Protein AF-A0ABD5SWX0-F1 (afdb_monomer)

Mean predicted aligned error: 13.92 Å

Organism: NCBI:txid1930624

Sequence (114 aa):
ERDGGRQESDDGGIASDSGVPRARPGHVTDDGIALPAFETVRDLAESAINRGLESPAVAGYLERMGFTVSDYHPISTQIDGRQYVTKADARELRLEYASRLEEDVEELVAAVGS

Secondary structure (DSSP, 8-state):
--------------------------EEETTEEEPPPHHHHHHHHHHHHHHGGGSHHHHHHHHHTT--GGG---HHHHTTT-S---HHHHHHHHHHHHHHHHHHHHHHHHHHT-

pLDDT: mean 77.93, std 18.45, range [36.12, 96.38]

Radius of gyration: 25.92 Å; Cα contacts (8 Å, |Δi|>4): 58; chains: 1; bounding box: 65×51×68 Å

Foldseek 3Di:
DDDDDDDDPDDPPPPPCPVVQDFALKAADPVGTDDTDPVLVVVLVVCCVVPNCVDPSVVVSCVRHVDPPVPDDDCVVVVPPPPDDDPVRVVVVVVVVVVVVVVVVVVVVVVVVD

Solvent-accessible surface area (backbone atoms only — not comparable to full-atom values): 7194 Å² total; per-residue (Å²): 134,83,90,83,79,84,84,74,82,76,74,85,74,77,76,71,81,73,70,71,77,66,82,34,81,46,38,63,52,98,92,48,73,47,76,40,32,69,69,45,51,52,55,40,50,57,41,34,74,77,45,35,71,79,28,66,72,38,41,55,44,41,45,52,61,73,43,66,66,89,76,62,74,63,66,73,68,73,62,63,80,54,93,69,74,52,76,65,58,52,47,51,52,52,53,56,52,47,53,52,50,53,52,53,49,52,53,52,54,53,63,76,72,107

Nearest PDB structures (foldseek):
  9cpc-assembly1_5Y  TM=2.049E-01  e=8.275E+00  Sus scrofa

Structure (mmCIF, N/CA/C/O backbone):
data_AF-A0ABD5SWX0-F1
#
_entry.id   AF-A0ABD5SWX0-F1
#
loop_
_atom_site.group_PDB
_atom_site.id
_atom_site.type_symbol
_atom_site.label_atom_id
_atom_site.label_alt_id
_atom_site.label_comp_id
_atom_site.label_asym_id
_atom_site.label_entity_id
_atom_site.label_seq_id
_atom_site.pdbx_PDB_ins_code
_atom_site.Cartn_x
_atom_site.Cartn_y
_atom_site.Cartn_z
_atom_site.occupancy
_atom_site.B_iso_or_equiv
_atom_site.auth_seq_id
_atom_site.auth_comp_id
_atom_site.auth_asym_id
_atom_site.auth_atom_id
_atom_site.pdbx_PDB_model_num
ATOM 1 N N . GLU A 1 1 ? 47.377 21.629 -51.610 1.00 40.22 1 GLU A N 1
ATOM 2 C CA . GLU A 1 1 ? 47.847 20.674 -50.587 1.00 40.22 1 GLU A CA 1
ATOM 3 C C . GLU A 1 1 ? 48.003 21.420 -49.261 1.00 40.22 1 GLU A C 1
ATOM 5 O O . GLU A 1 1 ? 48.612 22.476 -49.293 1.00 40.22 1 GLU A O 1
ATOM 10 N N . ARG A 1 2 ? 47.374 20.896 -48.187 1.00 42.03 2 ARG A N 1
ATOM 11 C CA . ARG A 1 2 ? 47.591 21.081 -46.721 1.00 42.03 2 ARG A CA 1
ATOM 12 C C . ARG A 1 2 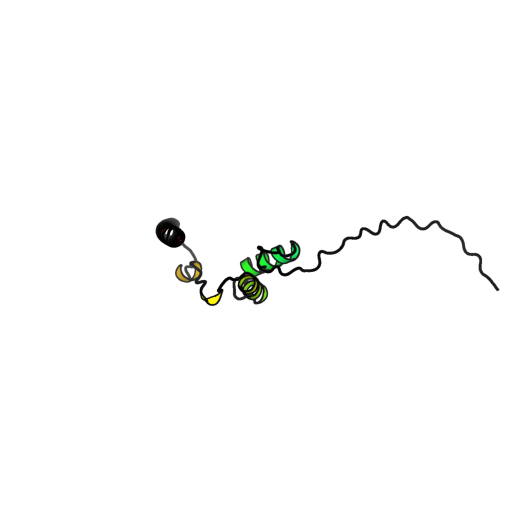? 47.848 22.521 -46.229 1.00 42.03 2 ARG A C 1
ATOM 14 O O . ARG A 1 2 ? 48.895 23.086 -46.500 1.00 42.03 2 ARG A O 1
ATOM 21 N N . ASP A 1 3 ? 46.892 23.228 -45.627 1.00 44.81 3 ASP A N 1
ATOM 22 C CA . ASP A 1 3 ? 46.276 23.056 -44.290 1.00 44.81 3 ASP A CA 1
ATOM 23 C C . ASP A 1 3 ? 47.282 22.905 -43.132 1.00 44.81 3 ASP A C 1
ATOM 25 O O . ASP A 1 3 ? 48.141 22.026 -43.146 1.00 44.81 3 ASP A O 1
ATOM 29 N N . GLY A 1 4 ? 47.157 23.792 -42.146 1.00 44.94 4 GLY A N 1
ATOM 30 C CA . GLY A 1 4 ? 48.051 23.962 -41.000 1.00 44.94 4 GLY A CA 1
ATOM 31 C C . GLY A 1 4 ? 47.399 24.855 -39.948 1.00 44.94 4 GLY A C 1
ATOM 32 O O . GLY A 1 4 ? 47.951 25.883 -39.556 1.00 44.94 4 GLY A O 1
ATOM 33 N N . GLY A 1 5 ? 46.165 24.493 -39.589 1.00 40.19 5 GLY A N 1
ATOM 34 C CA . GLY A 1 5 ? 45.342 25.146 -38.586 1.00 40.19 5 GLY A CA 1
ATOM 35 C C . GLY A 1 5 ? 45.954 25.116 -37.185 1.00 40.19 5 GLY A C 1
ATOM 36 O O . GLY A 1 5 ? 46.594 24.162 -36.752 1.00 40.19 5 GLY A O 1
ATOM 37 N N . ARG A 1 6 ? 45.716 26.230 -36.501 1.00 41.12 6 ARG A N 1
ATOM 38 C CA . ARG A 1 6 ? 45.968 26.535 -35.098 1.00 41.12 6 ARG A CA 1
ATOM 39 C C . ARG A 1 6 ? 45.505 25.406 -34.171 1.00 41.12 6 ARG A C 1
ATOM 41 O O . ARG A 1 6 ? 44.328 25.067 -34.148 1.00 41.12 6 ARG A O 1
ATOM 48 N N . GLN A 1 7 ? 46.425 24.891 -33.364 1.00 44.72 7 GLN A N 1
ATOM 49 C CA . GLN A 1 7 ? 46.118 23.962 -32.283 1.00 44.72 7 GLN A CA 1
ATOM 50 C C . GLN A 1 7 ? 45.749 24.783 -31.040 1.00 44.72 7 GLN A C 1
ATOM 52 O O . GLN A 1 7 ? 46.612 25.188 -30.264 1.00 44.72 7 GLN A O 1
ATOM 57 N N . GLU A 1 8 ? 44.467 25.127 -30.920 1.00 40.75 8 GLU A N 1
ATOM 58 C CA . GLU A 1 8 ? 43.885 25.560 -29.650 1.00 40.75 8 GLU A CA 1
ATOM 59 C C . GLU A 1 8 ? 43.709 24.313 -28.782 1.00 40.75 8 GLU A C 1
ATOM 61 O O . GLU A 1 8 ? 43.131 23.313 -29.204 1.00 40.75 8 GLU A O 1
ATOM 66 N N . SER A 1 9 ? 44.329 24.354 -27.606 1.00 41.41 9 SER A N 1
ATOM 67 C CA . SER A 1 9 ? 44.302 23.299 -26.607 1.00 41.41 9 SER A CA 1
ATOM 68 C C . SER A 1 9 ? 42.864 23.037 -26.180 1.00 41.41 9 SER A C 1
ATOM 70 O O . SER A 1 9 ? 42.230 23.907 -25.583 1.00 41.41 9 SER A O 1
ATOM 72 N N . ASP A 1 10 ? 42.380 21.845 -26.513 1.00 44.12 10 ASP A N 1
ATOM 73 C CA . ASP A 1 10 ? 41.069 21.356 -26.120 1.00 44.12 10 ASP A CA 1
ATOM 74 C C . ASP A 1 10 ? 41.054 21.184 -24.597 1.00 44.12 10 ASP A C 1
ATOM 76 O O . ASP A 1 10 ? 41.889 20.488 -24.006 1.00 44.12 10 ASP A O 1
ATOM 80 N N . ASP A 1 11 ? 40.144 21.930 -23.984 1.00 40.25 11 ASP A N 1
ATOM 81 C CA . ASP A 1 11 ? 39.768 21.865 -22.585 1.00 40.25 11 ASP A CA 1
ATOM 82 C C . ASP A 1 11 ? 39.476 20.410 -22.212 1.00 40.25 11 ASP A C 1
ATOM 84 O O . ASP A 1 11 ? 38.769 19.687 -22.915 1.00 40.25 11 ASP A O 1
ATOM 88 N N . GLY A 1 12 ? 40.082 19.967 -21.111 1.00 42.03 12 GLY A N 1
ATOM 89 C CA . GLY A 1 12 ? 39.885 18.642 -20.553 1.00 42.03 12 GLY A CA 1
ATOM 90 C C . GLY A 1 12 ? 38.449 18.495 -20.078 1.00 42.03 12 GLY A C 1
ATOM 91 O O . GLY A 1 12 ? 38.167 18.648 -18.891 1.00 42.03 12 GLY A O 1
ATOM 92 N N . GLY A 1 13 ? 37.566 18.146 -21.011 1.00 36.12 13 GLY A N 1
ATOM 93 C CA . GLY A 1 13 ? 36.224 17.680 -20.750 1.00 36.12 13 GLY A CA 1
ATOM 94 C C . GLY A 1 13 ? 36.312 16.446 -19.870 1.00 36.12 13 GLY A C 1
ATOM 95 O O . GLY A 1 13 ? 36.503 15.326 -20.343 1.00 36.12 13 GLY A O 1
ATOM 96 N N . ILE A 1 14 ? 36.176 16.664 -18.566 1.00 41.47 14 ILE A N 1
ATOM 97 C CA . ILE A 1 14 ? 35.762 15.651 -17.607 1.00 41.47 14 ILE A CA 1
ATOM 98 C C . ILE A 1 14 ? 34.410 15.166 -18.121 1.00 41.47 14 ILE A C 1
ATOM 100 O O . ILE A 1 14 ? 33.365 15.742 -17.815 1.00 41.47 14 ILE A O 1
ATOM 104 N N . ALA A 1 15 ? 34.438 14.129 -18.961 1.00 44.00 15 ALA A N 1
ATOM 105 C CA . ALA A 1 15 ? 33.292 13.288 -19.217 1.00 44.00 15 ALA A CA 1
ATOM 106 C C . ALA A 1 15 ? 32.951 12.681 -17.861 1.00 44.00 15 ALA A C 1
ATOM 108 O O . ALA A 1 15 ? 33.457 11.633 -17.465 1.00 44.00 15 ALA A O 1
ATOM 109 N N . SER A 1 16 ? 32.157 13.432 -17.102 1.00 47.06 16 SER A N 1
ATOM 110 C CA . SER A 1 16 ? 31.367 12.886 -16.028 1.00 47.06 16 SER A CA 1
ATOM 111 C C . SER A 1 16 ? 30.562 11.797 -16.708 1.00 47.06 16 SER A C 1
ATOM 113 O O . SER A 1 16 ? 29.617 12.086 -17.440 1.00 47.06 16 SER A O 1
ATOM 115 N N . ASP A 1 17 ? 31.008 10.558 -16.534 1.00 51.06 17 ASP A N 1
ATOM 116 C CA . ASP A 1 17 ? 30.196 9.368 -16.691 1.00 51.06 17 ASP A CA 1
ATOM 117 C C . ASP A 1 17 ? 29.071 9.490 -15.659 1.00 51.06 17 ASP A C 1
ATOM 119 O O . ASP A 1 17 ? 29.059 8.860 -14.605 1.00 51.06 17 ASP A O 1
ATOM 123 N N . SER A 1 18 ? 28.130 10.396 -15.922 1.00 51.38 18 SER A N 1
ATOM 124 C CA . SER A 1 18 ? 26.805 10.365 -15.345 1.00 51.38 18 SER A CA 1
ATOM 125 C C . SER A 1 18 ? 26.108 9.210 -16.040 1.00 51.38 18 SER A C 1
ATOM 127 O O . SER A 1 18 ? 25.237 9.389 -16.890 1.00 51.38 18 SER A O 1
ATOM 129 N N . GLY A 1 19 ? 26.553 7.995 -15.709 1.00 51.06 19 GLY A N 1
ATOM 130 C CA . GLY A 1 19 ? 25.852 6.774 -16.026 1.00 51.06 19 GLY A CA 1
ATOM 131 C C . GLY A 1 19 ? 24.471 6.914 -15.418 1.00 51.06 19 GLY A C 1
ATOM 132 O O . GLY A 1 19 ? 24.277 6.619 -14.242 1.00 51.06 19 GLY A O 1
ATOM 133 N N . VAL A 1 20 ? 23.531 7.441 -16.209 1.00 55.19 20 VAL A N 1
ATOM 134 C CA . VAL A 1 20 ? 22.119 7.521 -15.862 1.00 55.19 20 VAL A CA 1
ATOM 135 C C . VAL A 1 20 ? 21.774 6.119 -15.388 1.00 55.19 20 VAL A C 1
ATOM 137 O O . VAL A 1 20 ? 21.960 5.178 -16.175 1.00 55.19 20 VAL A O 1
ATOM 140 N N . PRO A 1 21 ? 21.374 5.930 -14.119 1.00 53.44 21 PRO A N 1
ATOM 141 C CA . PRO A 1 21 ? 21.069 4.606 -13.625 1.00 53.44 21 PRO A CA 1
ATOM 142 C C . PRO A 1 21 ? 20.034 4.009 -14.568 1.00 53.44 21 PRO A C 1
ATOM 144 O O . PRO A 1 21 ? 18.922 4.521 -14.701 1.00 53.44 21 PRO A O 1
ATOM 147 N N . ARG A 1 22 ? 20.431 2.975 -15.324 1.00 63.06 22 ARG A N 1
ATOM 148 C CA . ARG A 1 22 ? 19.499 2.265 -16.201 1.00 63.06 22 ARG A CA 1
ATOM 149 C C . ARG A 1 22 ? 18.324 1.862 -15.325 1.00 63.06 22 ARG A C 1
ATOM 151 O O . ARG A 1 22 ? 18.563 1.310 -14.252 1.00 63.06 22 ARG A O 1
ATOM 158 N N . ALA A 1 23 ? 17.101 2.145 -15.765 1.00 66.94 23 ALA A N 1
ATOM 159 C CA . ALA A 1 23 ? 15.905 1.719 -15.055 1.00 66.94 23 ALA A CA 1
ATOM 160 C C . ALA A 1 23 ? 16.031 0.217 -14.752 1.00 66.94 23 ALA A C 1
ATOM 162 O O . ALA A 1 23 ? 16.069 -0.612 -15.664 1.00 66.94 23 ALA A O 1
ATOM 163 N N . ARG A 1 24 ? 16.191 -0.122 -13.470 1.00 82.69 24 ARG A N 1
ATOM 164 C CA . ARG A 1 24 ? 16.248 -1.504 -12.990 1.00 82.69 24 ARG A CA 1
ATOM 165 C C . ARG A 1 24 ? 14.933 -1.755 -12.270 1.00 82.69 24 ARG A C 1
ATOM 167 O O . ARG A 1 24 ? 14.666 -1.049 -11.302 1.00 82.69 24 ARG A O 1
ATOM 174 N N . PRO A 1 25 ? 14.124 -2.724 -12.717 1.00 82.88 25 PRO A N 1
ATOM 175 C CA . PRO A 1 25 ? 12.753 -2.887 -12.239 1.00 82.88 25 PRO A CA 1
ATOM 176 C C . PRO A 1 25 ? 12.633 -3.536 -10.855 1.00 82.88 25 PRO A C 1
ATOM 178 O O . PRO A 1 25 ? 11.542 -3.516 -10.298 1.00 82.88 25 PRO A O 1
ATOM 181 N N . GLY A 1 26 ? 13.717 -4.097 -10.310 1.00 89.12 26 GLY A N 1
ATOM 182 C CA . GLY A 1 26 ? 13.681 -4.930 -9.108 1.00 89.12 26 GLY A CA 1
ATOM 183 C C . GLY A 1 26 ? 13.060 -6.308 -9.365 1.00 89.12 26 GLY A C 1
ATOM 184 O O . GLY A 1 26 ? 12.255 -6.469 -10.285 1.00 89.12 26 GLY A O 1
ATOM 185 N N . HIS A 1 27 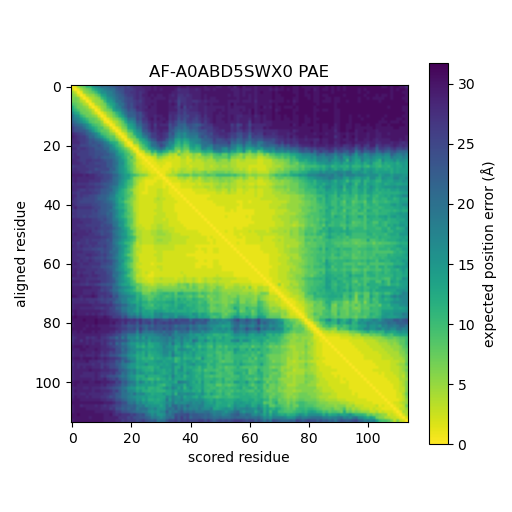? 13.495 -7.314 -8.609 1.00 91.44 27 HIS A N 1
ATOM 186 C CA . HIS A 1 27 ? 12.944 -8.673 -8.654 1.00 91.44 27 HIS A CA 1
ATOM 187 C C . HIS A 1 27 ? 13.352 -9.478 -7.416 1.00 91.44 27 HIS A C 1
ATOM 189 O O . HIS A 1 27 ? 14.335 -9.153 -6.745 1.00 91.44 27 HIS A O 1
ATOM 195 N N . VAL A 1 28 ? 12.609 -10.549 -7.151 1.00 93.25 28 VAL A N 1
ATOM 196 C CA . VAL A 1 28 ? 12.974 -11.578 -6.173 1.00 93.25 28 VAL A CA 1
ATOM 197 C C . VAL A 1 28 ? 13.926 -12.581 -6.825 1.00 93.25 28 VAL A C 1
ATOM 199 O O . VAL A 1 28 ? 13.756 -12.945 -7.990 1.00 93.25 28 VAL A O 1
ATOM 202 N N . THR A 1 29 ? 14.931 -13.014 -6.075 1.00 89.50 29 THR A N 1
ATOM 203 C CA . THR A 1 29 ? 15.858 -14.096 -6.422 1.00 89.50 29 THR A CA 1
ATOM 204 C C . THR A 1 29 ? 15.780 -15.188 -5.362 1.00 89.50 29 THR A C 1
ATOM 206 O O . THR A 1 29 ? 15.293 -14.937 -4.262 1.00 89.50 29 THR A O 1
ATOM 209 N N . ASP A 1 30 ? 16.351 -16.359 -5.638 1.00 90.25 30 ASP A N 1
ATOM 210 C CA . ASP A 1 30 ? 16.407 -17.452 -4.655 1.00 90.25 30 ASP A CA 1
ATOM 211 C C . ASP A 1 30 ? 17.119 -17.029 -3.353 1.00 90.25 30 ASP 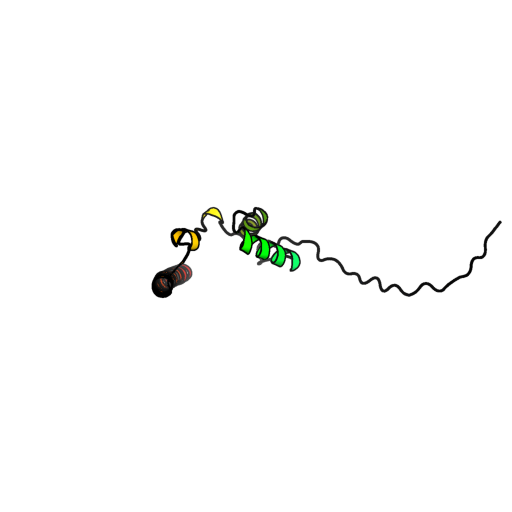A C 1
ATOM 213 O O . ASP A 1 30 ? 16.710 -17.416 -2.262 1.00 90.25 30 ASP A O 1
ATOM 217 N N . ASP A 1 31 ? 18.129 -16.158 -3.461 1.00 91.62 31 ASP A N 1
ATOM 218 C CA . ASP A 1 31 ? 18.935 -15.689 -2.326 1.00 91.62 31 ASP A CA 1
ATOM 219 C C . ASP A 1 31 ? 18.456 -14.358 -1.702 1.00 91.62 31 ASP A C 1
ATOM 221 O O . ASP A 1 31 ? 19.125 -13.818 -0.816 1.00 91.62 31 ASP A O 1
ATOM 225 N N . GLY A 1 32 ? 17.335 -13.776 -2.159 1.00 88.88 32 GLY A N 1
ATOM 226 C CA . GLY A 1 32 ? 16.838 -12.507 -1.610 1.00 88.88 32 GLY A CA 1
ATOM 227 C C . GLY A 1 32 ? 16.128 -11.583 -2.600 1.00 88.88 32 GLY A C 1
ATOM 228 O O . GLY A 1 32 ? 15.349 -12.012 -3.445 1.00 88.88 32 GLY A O 1
ATOM 229 N N . ILE A 1 33 ? 16.349 -10.273 -2.454 1.00 90.44 33 ILE A N 1
ATOM 230 C CA . ILE A 1 33 ? 15.674 -9.235 -3.243 1.00 90.44 33 ILE A CA 1
ATOM 231 C C . ILE A 1 33 ? 16.711 -8.342 -3.919 1.00 90.44 33 ILE A C 1
ATOM 233 O O . ILE A 1 33 ? 17.516 -7.682 -3.259 1.00 90.44 33 ILE A O 1
ATOM 237 N N . ALA A 1 34 ? 16.635 -8.254 -5.245 1.00 92.19 34 ALA A N 1
ATOM 238 C CA . ALA A 1 34 ? 17.364 -7.262 -6.015 1.00 92.19 34 ALA A CA 1
ATOM 239 C C . ALA A 1 34 ? 16.548 -5.968 -6.069 1.00 92.19 34 ALA A C 1
ATOM 241 O O . ALA A 1 34 ? 15.488 -5.910 -6.699 1.00 92.19 34 ALA A O 1
ATOM 242 N N . LEU A 1 35 ? 17.053 -4.915 -5.421 1.00 89.31 35 LEU A N 1
ATOM 243 C CA . LEU A 1 35 ? 16.359 -3.632 -5.388 1.00 89.31 35 LEU A CA 1
ATOM 244 C C . LEU A 1 35 ? 16.352 -2.945 -6.767 1.00 89.31 35 LEU A C 1
ATOM 246 O O . LEU A 1 35 ? 17.351 -2.989 -7.498 1.00 89.31 35 LEU A O 1
ATOM 250 N N . PRO A 1 36 ? 15.239 -2.284 -7.127 1.00 91.06 36 PRO A N 1
ATOM 251 C CA . PRO A 1 36 ? 15.191 -1.398 -8.283 1.00 91.06 36 PRO A CA 1
ATOM 252 C C . PRO A 1 36 ? 16.142 -0.199 -8.138 1.00 91.06 36 PRO A C 1
ATOM 254 O O . PRO A 1 36 ? 16.601 0.139 -7.047 1.00 91.06 36 PRO A O 1
ATOM 257 N N . ALA A 1 37 ? 16.421 0.473 -9.258 1.00 93.06 37 ALA A N 1
ATOM 258 C CA . ALA A 1 37 ? 17.128 1.754 -9.232 1.00 93.06 37 ALA A CA 1
ATOM 259 C C . ALA A 1 37 ? 16.297 2.807 -8.475 1.00 93.06 37 ALA A C 1
ATOM 261 O O . ALA A 1 37 ? 15.065 2.749 -8.484 1.00 93.06 37 ALA A O 1
ATOM 262 N N . PHE A 1 38 ? 16.954 3.784 -7.846 1.00 91.88 38 PHE A N 1
ATOM 263 C CA . PHE A 1 38 ? 16.272 4.795 -7.031 1.00 91.88 38 PHE A CA 1
ATOM 264 C C . PHE A 1 38 ? 15.222 5.575 -7.830 1.00 91.88 38 PHE A C 1
ATOM 266 O O . PHE A 1 38 ? 14.103 5.777 -7.366 1.00 91.88 38 PHE A O 1
ATOM 273 N N . GLU A 1 39 ? 15.553 5.956 -9.059 1.00 91.25 39 GLU A N 1
ATOM 274 C CA . GLU A 1 39 ? 14.663 6.651 -9.986 1.00 91.25 39 GLU A CA 1
ATOM 275 C C . GLU A 1 39 ? 13.409 5.817 -10.259 1.00 91.25 39 GLU A C 1
ATOM 277 O O . GLU A 1 39 ? 12.298 6.334 -10.227 1.00 91.25 39 GLU A O 1
ATOM 282 N N . THR A 1 40 ? 13.575 4.502 -10.428 1.00 93.12 40 THR A N 1
ATOM 283 C CA . THR A 1 40 ? 12.457 3.571 -10.609 1.00 93.12 40 THR A CA 1
ATOM 284 C C . THR A 1 40 ? 11.571 3.509 -9.364 1.00 93.12 40 THR A C 1
ATOM 286 O O . THR A 1 40 ? 10.352 3.548 -9.498 1.00 93.12 40 THR A O 1
ATOM 289 N N . VAL A 1 41 ? 12.149 3.474 -8.156 1.00 93.44 41 VAL A N 1
ATOM 290 C CA . VAL A 1 41 ? 11.367 3.530 -6.904 1.00 93.44 41 VAL A CA 1
ATOM 291 C C . VAL A 1 41 ? 10.588 4.830 -6.808 1.00 93.44 41 VAL A C 1
ATOM 293 O O . VAL A 1 41 ? 9.402 4.807 -6.495 1.00 93.44 41 VAL A O 1
ATOM 296 N N . ARG A 1 42 ? 11.241 5.961 -7.079 1.00 94.88 42 ARG A N 1
ATOM 297 C CA . ARG A 1 42 ? 10.619 7.282 -7.007 1.00 94.88 42 ARG A CA 1
ATOM 298 C C . ARG A 1 42 ? 9.427 7.381 -7.958 1.00 94.88 42 ARG A C 1
ATOM 300 O O . ARG A 1 42 ? 8.357 7.817 -7.546 1.00 94.88 42 ARG A O 1
ATOM 307 N N . ASP A 1 43 ? 9.594 6.935 -9.199 1.00 94.12 43 ASP A N 1
ATOM 308 C CA . ASP A 1 43 ? 8.549 7.012 -10.220 1.00 94.12 43 ASP A CA 1
ATOM 309 C C . ASP A 1 43 ? 7.383 6.040 -9.922 1.00 94.12 43 ASP A C 1
ATOM 311 O O . ASP A 1 43 ? 6.211 6.362 -10.154 1.00 94.12 43 ASP A O 1
ATOM 315 N N . LEU A 1 44 ? 7.683 4.864 -9.350 1.00 94.50 44 LEU A N 1
ATOM 316 C CA . LEU A 1 44 ? 6.674 3.927 -8.844 1.00 94.50 44 LEU A CA 1
ATOM 317 C C . LEU A 1 44 ? 5.916 4.500 -7.642 1.00 94.50 44 LEU A C 1
ATOM 319 O O . LEU A 1 44 ? 4.694 4.388 -7.602 1.00 94.50 44 LEU A O 1
ATOM 323 N N . ALA A 1 45 ? 6.611 5.134 -6.696 1.00 95.25 45 ALA A N 1
ATOM 324 C CA . ALA A 1 45 ? 6.007 5.743 -5.514 1.00 95.25 45 ALA A CA 1
ATOM 325 C C . ALA A 1 45 ? 5.052 6.880 -5.898 1.00 95.25 45 ALA A C 1
ATOM 327 O O . ALA A 1 45 ? 3.907 6.898 -5.451 1.00 95.25 45 ALA A O 1
ATOM 328 N N . GLU A 1 46 ? 5.479 7.769 -6.798 1.00 96.38 46 GLU A N 1
ATOM 329 C CA . GLU A 1 46 ? 4.624 8.831 -7.337 1.00 96.38 46 GLU A CA 1
ATOM 330 C C . GLU A 1 46 ? 3.384 8.245 -8.033 1.00 96.38 46 GLU A C 1
ATOM 332 O O . GLU A 1 46 ? 2.253 8.689 -7.822 1.00 96.38 46 GLU A O 1
ATOM 337 N N . SER A 1 47 ? 3.565 7.189 -8.831 1.00 95.19 47 SER A N 1
ATOM 338 C CA . SER A 1 47 ? 2.448 6.511 -9.495 1.00 95.19 47 SER A CA 1
ATOM 339 C C . SER A 1 47 ? 1.488 5.850 -8.504 1.00 95.19 47 SER A C 1
ATOM 341 O O . SER A 1 47 ? 0.277 5.894 -8.717 1.00 95.19 47 SER A O 1
ATOM 343 N N . ALA A 1 48 ? 2.008 5.255 -7.430 1.00 91.69 48 ALA A N 1
ATOM 344 C CA . ALA A 1 48 ? 1.216 4.598 -6.399 1.00 91.69 48 ALA A CA 1
ATOM 345 C C . ALA A 1 48 ? 0.404 5.605 -5.574 1.00 91.69 48 ALA A C 1
ATOM 347 O O . ALA A 1 48 ? -0.758 5.344 -5.282 1.00 91.69 48 ALA A O 1
ATOM 348 N N . ILE A 1 49 ? 0.968 6.774 -5.258 1.00 88.81 49 ILE A N 1
ATOM 349 C CA . ILE A 1 49 ? 0.252 7.845 -4.547 1.00 88.81 49 ILE A CA 1
ATOM 350 C C . ILE A 1 49 ? -0.944 8.339 -5.367 1.00 88.81 49 ILE A C 1
ATOM 352 O O . ILE A 1 49 ? -2.034 8.507 -4.829 1.00 88.81 49 ILE A O 1
ATOM 356 N N . ASN A 1 50 ? -0.747 8.561 -6.669 1.00 91.44 50 ASN A N 1
ATOM 357 C CA . ASN A 1 50 ? -1.771 9.176 -7.513 1.00 91.44 50 ASN A CA 1
ATOM 358 C C . ASN A 1 50 ? -2.807 8.182 -8.054 1.00 91.44 50 ASN A C 1
ATOM 360 O O . ASN A 1 50 ? -3.966 8.545 -8.235 1.00 91.44 50 ASN A O 1
ATOM 364 N N . ARG A 1 51 ? -2.387 6.955 -8.380 1.00 88.62 51 ARG A N 1
ATOM 365 C CA . ARG A 1 51 ? -3.222 5.961 -9.082 1.00 88.62 51 ARG A CA 1
ATOM 366 C C . ARG A 1 51 ? -3.298 4.608 -8.380 1.00 88.62 51 ARG A C 1
ATOM 368 O O . ARG A 1 51 ? -4.067 3.751 -8.801 1.00 88.62 51 ARG A O 1
ATOM 375 N N . GLY A 1 52 ? -2.499 4.379 -7.340 1.00 88.88 52 GLY A N 1
ATOM 376 C CA . GLY A 1 52 ? -2.453 3.095 -6.646 1.00 88.88 52 GLY A CA 1
ATOM 377 C C . GLY A 1 52 ? -2.246 1.921 -7.606 1.00 88.88 52 GLY A C 1
ATOM 378 O O . GLY A 1 52 ? -1.373 1.954 -8.478 1.00 88.88 52 GLY A O 1
ATOM 379 N N . LEU A 1 53 ? -3.084 0.894 -7.448 1.00 90.00 53 LEU A N 1
ATOM 380 C CA . LEU A 1 53 ? -3.066 -0.326 -8.259 1.00 90.00 53 LEU A CA 1
ATOM 381 C C . LEU A 1 53 ? -3.668 -0.164 -9.660 1.00 90.00 53 LEU A C 1
ATOM 383 O O . LEU A 1 53 ? -3.461 -1.031 -10.503 1.00 90.00 53 LEU A O 1
ATOM 387 N N . GLU A 1 54 ? -4.345 0.949 -9.956 1.00 89.50 54 GLU A N 1
ATOM 388 C CA . GLU A 1 54 ? -4.789 1.245 -11.326 1.00 89.50 54 GLU A CA 1
ATOM 389 C C . GLU A 1 54 ? -3.604 1.567 -12.251 1.00 89.50 54 GLU A C 1
ATOM 391 O O . GLU A 1 54 ? -3.746 1.579 -13.473 1.00 89.50 54 GLU A O 1
ATOM 396 N N . SER A 1 55 ? -2.416 1.828 -11.690 1.00 93.12 55 SER A N 1
ATOM 397 C CA . SER A 1 55 ? -1.176 1.961 -12.452 1.00 93.12 55 SER A CA 1
ATOM 398 C C . SER A 1 55 ? -0.608 0.581 -12.815 1.00 93.12 55 SER A C 1
ATOM 400 O O . SER A 1 55 ? -0.109 -0.119 -11.927 1.00 93.12 55 SER 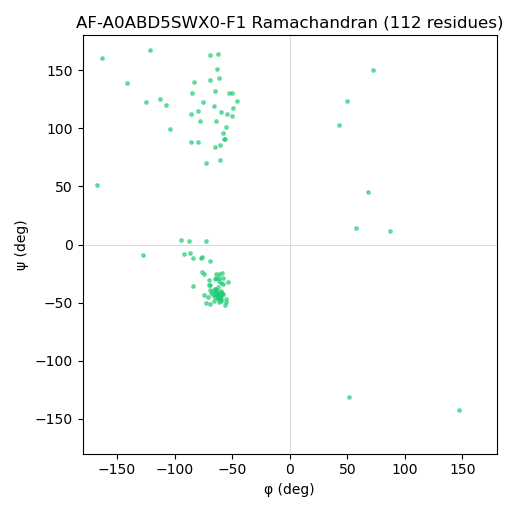A O 1
ATOM 402 N N . PRO A 1 56 ? -0.538 0.207 -14.111 1.00 93.56 56 PRO A N 1
ATOM 403 C CA . PRO A 1 56 ? 0.021 -1.085 -14.521 1.00 93.56 56 PRO A CA 1
ATOM 404 C C . PRO A 1 56 ? 1.494 -1.253 -14.129 1.00 93.56 56 PRO A C 1
ATOM 406 O O . PRO A 1 56 ? 1.961 -2.362 -13.884 1.00 93.56 56 PRO A O 1
ATOM 409 N N . ALA A 1 57 ? 2.235 -0.143 -14.043 1.00 92.94 57 ALA A N 1
ATOM 410 C CA . ALA A 1 57 ? 3.628 -0.151 -13.609 1.00 92.94 57 ALA A CA 1
ATOM 411 C C . ALA A 1 57 ? 3.766 -0.557 -12.133 1.00 92.94 57 ALA A C 1
ATOM 413 O O . ALA A 1 57 ? 4.677 -1.313 -11.795 1.00 92.94 57 ALA A O 1
ATOM 414 N N . VAL A 1 58 ? 2.851 -0.083 -11.278 1.00 93.12 58 VAL A N 1
ATOM 415 C CA . VAL A 1 58 ? 2.818 -0.402 -9.843 1.00 93.12 58 VAL A CA 1
ATOM 416 C C . VAL A 1 58 ? 2.350 -1.837 -9.637 1.00 93.12 58 VAL A C 1
ATOM 418 O O . VAL A 1 58 ? 3.052 -2.600 -8.979 1.00 93.12 58 VAL A O 1
ATOM 421 N N . ALA A 1 59 ? 1.229 -2.224 -10.256 1.00 92.88 59 ALA A N 1
ATOM 422 C CA . ALA A 1 59 ? 0.703 -3.586 -10.166 1.00 92.88 59 ALA A CA 1
ATOM 423 C C . ALA A 1 59 ? 1.749 -4.617 -10.615 1.00 92.88 59 ALA A C 1
ATOM 425 O O . ALA A 1 59 ? 2.127 -5.494 -9.843 1.00 92.88 59 ALA A O 1
ATOM 426 N N . GLY A 1 60 ? 2.336 -4.430 -11.801 1.00 92.75 60 GLY A N 1
ATOM 427 C CA . GLY A 1 60 ? 3.354 -5.349 -12.305 1.00 92.75 60 GLY A CA 1
ATOM 428 C C . GLY A 1 60 ? 4.638 -5.366 -11.467 1.00 92.75 60 GLY A C 1
ATOM 429 O O . GLY A 1 60 ? 5.326 -6.383 -11.431 1.00 92.75 60 GLY A O 1
ATOM 430 N N . TYR A 1 61 ? 5.007 -4.260 -10.808 1.00 93.19 61 TYR A N 1
ATOM 431 C CA . TYR A 1 61 ? 6.134 -4.255 -9.867 1.00 93.19 61 TYR A CA 1
ATOM 432 C C . TYR A 1 61 ? 5.856 -5.119 -8.644 1.00 93.19 61 TYR A C 1
ATOM 434 O O . TYR A 1 61 ? 6.688 -5.952 -8.298 1.00 93.19 61 TYR A O 1
ATOM 442 N N . LEU A 1 62 ? 4.690 -4.953 -8.027 1.00 92.50 62 LEU A N 1
ATOM 443 C CA . LEU A 1 62 ? 4.300 -5.726 -6.854 1.00 92.50 62 LEU A CA 1
ATOM 444 C C . LEU A 1 62 ? 4.182 -7.221 -7.185 1.00 92.50 62 LEU A C 1
ATOM 446 O O . LEU A 1 62 ? 4.730 -8.045 -6.460 1.00 92.50 62 LEU A O 1
ATOM 450 N N . GLU A 1 63 ? 3.597 -7.575 -8.329 1.00 92.81 63 GLU A N 1
ATOM 451 C CA . GLU A 1 63 ? 3.539 -8.969 -8.792 1.00 92.81 63 GLU A CA 1
ATOM 452 C C . GLU A 1 63 ? 4.937 -9.571 -9.004 1.00 92.81 63 GLU A C 1
ATOM 454 O O . GLU A 1 63 ? 5.217 -10.669 -8.528 1.00 92.81 63 GLU A O 1
ATOM 459 N N . ARG A 1 64 ? 5.865 -8.838 -9.643 1.00 92.81 64 ARG A N 1
ATOM 460 C CA . ARG A 1 64 ? 7.273 -9.278 -9.776 1.00 92.81 64 ARG A CA 1
ATOM 461 C C . ARG A 1 64 ? 7.981 -9.444 -8.434 1.00 92.81 64 ARG A C 1
ATOM 463 O O . ARG A 1 64 ? 8.959 -10.185 -8.351 1.00 92.81 64 ARG A O 1
ATOM 470 N N . MET A 1 65 ? 7.517 -8.728 -7.418 1.00 92.12 65 MET A N 1
ATOM 471 C CA . MET A 1 65 ? 8.017 -8.811 -6.053 1.00 92.12 65 MET A CA 1
ATOM 472 C C . MET A 1 65 ? 7.328 -9.906 -5.223 1.00 92.12 65 MET A C 1
ATOM 474 O O . MET A 1 65 ? 7.659 -10.063 -4.0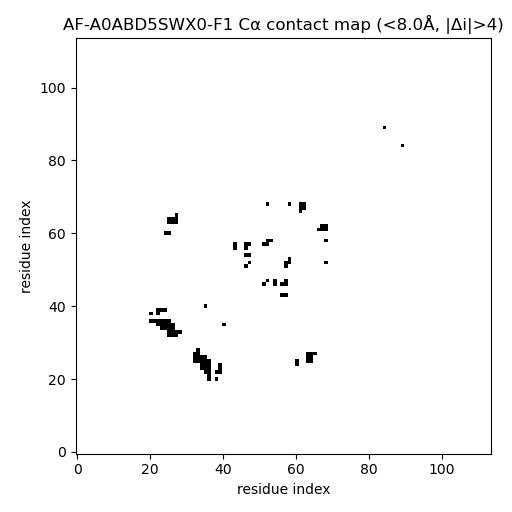52 1.00 92.12 65 MET A O 1
ATOM 478 N N . GLY A 1 66 ? 6.418 -10.684 -5.822 1.00 88.94 66 GLY A N 1
ATOM 479 C CA . GLY A 1 66 ? 5.734 -11.804 -5.174 1.00 88.94 66 GLY A CA 1
ATOM 480 C C . GLY A 1 66 ? 4.466 -11.421 -4.411 1.00 88.94 66 GLY A C 1
ATOM 481 O O . GLY A 1 66 ? 3.942 -12.239 -3.663 1.00 88.94 66 GLY A O 1
ATOM 482 N N . PHE A 1 67 ? 3.959 -10.199 -4.583 1.00 89.00 67 PHE A N 1
ATOM 483 C CA . PHE A 1 67 ? 2.696 -9.789 -3.977 1.00 89.00 67 PHE A CA 1
ATOM 484 C C . PHE A 1 67 ? 1.512 -10.210 -4.849 1.00 89.00 67 PHE A C 1
ATOM 486 O O . PHE A 1 67 ? 1.456 -9.884 -6.037 1.00 89.00 67 PHE A O 1
ATOM 493 N N . THR A 1 68 ? 0.518 -10.853 -4.238 1.00 87.75 68 THR A N 1
ATOM 494 C CA . THR A 1 68 ? -0.769 -11.121 -4.885 1.00 87.75 68 THR A CA 1
ATOM 495 C C . THR A 1 68 ? -1.632 -9.863 -4.843 1.00 87.75 68 THR A C 1
ATOM 497 O O . THR A 1 68 ? -2.398 -9.629 -3.912 1.00 87.75 68 THR A O 1
ATOM 500 N N . VAL A 1 69 ? -1.482 -9.012 -5.856 1.00 83.94 69 VAL A N 1
ATOM 501 C CA . VAL A 1 69 ? -2.143 -7.699 -5.918 1.00 83.94 69 VAL A CA 1
ATOM 502 C C . VAL A 1 69 ? -3.674 -7.809 -5.913 1.00 83.94 69 VAL A C 1
ATOM 504 O O . VAL A 1 69 ? -4.338 -6.940 -5.355 1.00 83.94 69 VAL A O 1
ATOM 507 N N . SER A 1 70 ? -4.239 -8.884 -6.475 1.00 79.88 70 SER A N 1
ATOM 508 C CA . SER A 1 70 ? -5.687 -9.146 -6.467 1.00 79.88 70 SER A CA 1
ATOM 509 C C . SER A 1 70 ? -6.268 -9.365 -5.073 1.00 79.88 70 SER A C 1
ATOM 511 O O . SER A 1 70 ? -7.454 -9.116 -4.866 1.00 79.88 70 SER A O 1
ATOM 513 N N . ASP A 1 71 ? -5.438 -9.810 -4.132 1.00 79.56 71 ASP A N 1
ATOM 514 C CA . ASP A 1 71 ? -5.859 -10.137 -2.771 1.00 79.56 71 ASP A CA 1
ATOM 515 C C . ASP A 1 71 ? -5.704 -8.923 -1.845 1.00 79.56 71 ASP A C 1
ATOM 517 O O . ASP A 1 71 ? -6.185 -8.921 -0.711 1.00 79.56 71 ASP A O 1
ATOM 521 N N . TYR A 1 72 ? -5.070 -7.849 -2.332 1.00 71.25 72 TYR A N 1
ATOM 522 C CA . TYR A 1 72 ? -4.987 -6.598 -1.602 1.00 71.25 72 TYR A CA 1
ATOM 523 C C . TYR A 1 72 ? -6.307 -5.835 -1.705 1.00 71.25 72 TYR A C 1
ATOM 525 O O . TYR A 1 72 ? -6.627 -5.232 -2.730 1.00 71.25 72 TYR A O 1
ATOM 533 N N . HIS A 1 73 ? -7.055 -5.822 -0.604 1.00 71.12 73 HIS A N 1
ATOM 534 C CA . HIS A 1 73 ? -8.269 -5.031 -0.459 1.00 71.12 73 HIS A CA 1
ATOM 535 C C . HIS A 1 73 ? -7.981 -3.807 0.427 1.00 71.12 73 HIS A C 1
ATOM 537 O O . HIS A 1 73 ? -7.930 -3.937 1.652 1.00 71.12 73 HIS A O 1
ATOM 543 N N . PRO A 1 74 ? -7.743 -2.608 -0.145 1.00 69.06 74 PRO A N 1
ATOM 544 C CA . PRO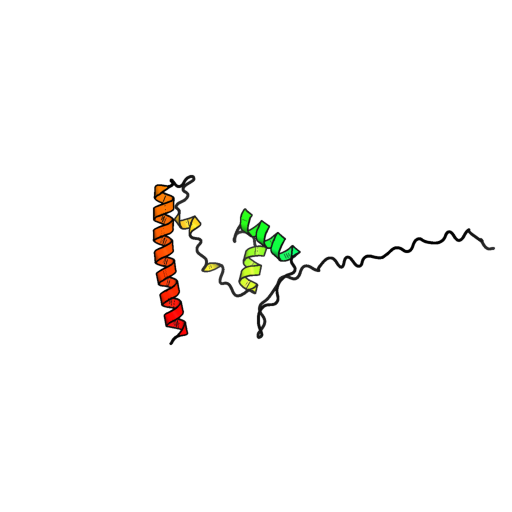 A 1 74 ? -7.335 -1.455 0.644 1.00 69.06 74 PRO A CA 1
ATOM 545 C C . PRO A 1 74 ? -8.446 -1.036 1.605 1.00 69.06 74 PRO A C 1
ATOM 547 O O . PRO A 1 74 ? -9.579 -0.793 1.188 1.00 69.06 74 PRO A O 1
ATOM 550 N N . ILE A 1 75 ? -8.093 -0.823 2.870 1.00 68.81 75 ILE A N 1
ATOM 551 C CA . ILE A 1 75 ? -8.998 -0.317 3.914 1.00 68.81 75 ILE A CA 1
ATOM 552 C C . ILE A 1 75 ? -9.683 0.994 3.499 1.00 68.81 75 ILE A C 1
ATOM 554 O O . ILE A 1 75 ? -10.833 1.240 3.853 1.00 68.81 75 ILE A O 1
ATOM 558 N N . SER A 1 76 ? -9.014 1.833 2.701 1.00 67.88 76 SER A N 1
ATOM 559 C CA . SER A 1 76 ? -9.588 3.085 2.192 1.00 67.88 76 SER A CA 1
ATOM 560 C C . SER A 1 76 ? -10.880 2.883 1.394 1.00 67.88 76 SER A C 1
ATOM 562 O O . SER A 1 76 ? -11.743 3.757 1.431 1.00 67.88 76 SER A O 1
ATOM 564 N N . THR A 1 77 ? -11.057 1.733 0.735 1.00 68.31 77 THR A N 1
ATOM 565 C CA . THR A 1 77 ? -12.306 1.383 0.035 1.00 68.31 77 THR A CA 1
ATOM 566 C C . THR A 1 77 ? -13.455 1.100 1.008 1.00 68.31 77 THR A C 1
ATOM 568 O O . THR A 1 77 ? -14.602 1.424 0.717 1.00 68.31 77 THR A O 1
ATOM 571 N N . GLN A 1 78 ? -13.141 0.584 2.200 1.00 65.88 78 GLN A N 1
ATOM 572 C CA . GLN A 1 78 ? -14.093 0.251 3.264 1.00 65.88 78 GLN A CA 1
ATOM 573 C C . GLN A 1 78 ? -14.455 1.455 4.148 1.00 65.88 78 GLN A C 1
ATOM 575 O O . GLN A 1 78 ? -15.417 1.396 4.906 1.00 65.88 78 GLN A O 1
ATOM 580 N N . ILE A 1 79 ? -13.728 2.576 4.041 1.00 67.75 79 ILE A N 1
ATOM 581 C CA . ILE A 1 79 ? -14.058 3.841 4.733 1.00 67.75 79 ILE A CA 1
ATOM 582 C C . ILE A 1 79 ? -15.292 4.541 4.099 1.00 67.75 79 ILE A C 1
ATOM 584 O O . ILE A 1 79 ? -15.744 5.583 4.585 1.00 67.75 79 ILE A O 1
ATOM 588 N N . ASP A 1 80 ? -15.903 3.893 3.102 1.00 60.81 80 ASP A N 1
ATOM 589 C CA . ASP A 1 80 ? -17.252 4.121 2.572 1.00 60.81 80 ASP A CA 1
ATOM 590 C C . ASP A 1 80 ? -17.431 5.461 1.854 1.00 60.81 80 ASP A C 1
ATOM 592 O O . ASP A 1 80 ? -18.360 6.225 2.112 1.00 60.81 80 ASP A O 1
ATOM 596 N N . GLY A 1 81 ? -16.467 5.809 0.992 1.00 59.34 81 GLY A N 1
ATOM 597 C CA . GLY A 1 81 ? -16.548 7.001 0.138 1.00 59.34 81 GLY A CA 1
ATOM 598 C C . GLY A 1 81 ? -16.726 8.317 0.904 1.00 59.34 81 GLY A C 1
ATOM 599 O O . GLY A 1 81 ? -17.079 9.337 0.308 1.00 59.34 81 GLY A O 1
ATOM 600 N N . ARG A 1 82 ? -16.505 8.308 2.227 1.00 64.62 82 ARG A N 1
ATOM 601 C CA . ARG A 1 82 ? -16.697 9.469 3.085 1.00 64.62 82 ARG A CA 1
ATOM 602 C C . ARG A 1 82 ? -15.706 10.537 2.663 1.00 64.62 82 ARG A C 1
ATOM 604 O O . ARG A 1 82 ? -14.517 10.457 2.950 1.00 64.62 82 ARG A O 1
ATOM 611 N N . GLN A 1 83 ? -16.228 11.565 1.999 1.00 63.50 83 GLN A N 1
ATOM 612 C CA . GLN A 1 83 ? -15.449 12.721 1.562 1.00 63.50 83 GLN A CA 1
ATOM 613 C C . GLN A 1 83 ? -14.776 13.429 2.755 1.00 63.50 83 GLN A C 1
ATOM 615 O O . GLN A 1 83 ? -13.741 14.070 2.594 1.00 63.50 83 GLN A O 1
ATOM 620 N N . TYR A 1 84 ? -15.339 13.264 3.960 1.00 68.44 84 TYR A N 1
ATOM 621 C CA . TYR A 1 84 ? -14.782 13.723 5.227 1.00 68.44 84 TYR A CA 1
ATOM 622 C C . TYR A 1 84 ? -15.018 12.698 6.338 1.00 68.44 84 TYR A C 1
ATOM 624 O O . TYR A 1 84 ? -16.111 12.153 6.471 1.00 68.44 84 TYR A O 1
ATOM 632 N N . VAL A 1 85 ? -14.002 12.497 7.177 1.00 75.94 85 VAL A N 1
ATOM 633 C CA . VAL A 1 85 ? -14.074 11.684 8.396 1.00 75.94 85 VAL A CA 1
ATOM 634 C C . VAL A 1 85 ? -13.922 12.625 9.588 1.00 75.94 85 VAL A C 1
ATOM 636 O O . VAL A 1 85 ? -12.964 13.404 9.648 1.00 75.94 85 VAL A O 1
ATOM 639 N N . THR A 1 86 ? -14.865 12.603 10.533 1.00 85.81 86 THR A N 1
ATOM 640 C CA . THR A 1 86 ? -14.743 13.440 11.733 1.00 85.81 86 THR A CA 1
ATOM 641 C C . THR A 1 86 ? -13.610 12.929 12.628 1.00 85.81 86 THR A C 1
ATOM 643 O O . THR A 1 86 ? -13.164 11.789 12.514 1.00 85.81 86 THR A O 1
ATOM 646 N N . LYS A 1 87 ? -13.125 13.747 13.571 1.00 87.19 87 LYS A N 1
ATOM 647 C CA . LYS A 1 87 ? -12.087 13.293 14.518 1.00 87.19 87 LYS A CA 1
ATOM 648 C C . LYS A 1 87 ? -12.532 12.090 15.361 1.00 87.19 87 LYS A C 1
ATOM 650 O O . LYS A 1 87 ? -11.681 11.279 15.722 1.00 87.19 87 LYS A O 1
ATOM 655 N N . ALA A 1 88 ? -13.821 12.010 15.696 1.00 88.44 88 ALA A N 1
ATOM 656 C CA . ALA A 1 88 ? -14.383 10.899 16.457 1.00 88.44 88 ALA A CA 1
ATOM 657 C C . ALA A 1 88 ? -14.391 9.622 15.607 1.00 88.44 88 ALA A C 1
ATOM 659 O O . ALA A 1 88 ? -13.765 8.644 16.005 1.00 88.44 88 ALA A O 1
ATOM 660 N N . ASP A 1 89 ? -14.937 9.687 14.391 1.00 84.38 89 ASP A N 1
ATOM 661 C CA . ASP A 1 89 ? -14.965 8.545 13.464 1.00 84.38 89 ASP A CA 1
ATOM 662 C C . ASP A 1 89 ? -13.548 8.072 13.112 1.00 84.38 89 ASP A C 1
ATOM 664 O O . ASP A 1 89 ? -13.258 6.881 13.100 1.00 84.38 89 ASP A O 1
ATOM 668 N N . ALA A 1 90 ? -12.614 9.004 12.892 1.00 85.12 90 ALA A N 1
ATOM 669 C CA . ALA A 1 90 ? -11.215 8.674 12.631 1.00 85.12 90 ALA A CA 1
ATOM 670 C C . ALA A 1 90 ? -10.548 7.997 13.834 1.00 85.12 90 ALA A C 1
ATOM 672 O O . ALA A 1 90 ? -9.578 7.260 13.672 1.00 85.12 90 ALA A O 1
ATOM 673 N N . ARG A 1 91 ? -10.998 8.286 15.061 1.00 90.31 91 ARG A N 1
ATOM 674 C CA . ARG A 1 91 ? -10.517 7.603 16.266 1.00 90.31 91 ARG A CA 1
ATOM 675 C C . ARG A 1 91 ? -11.088 6.198 16.366 1.00 90.31 91 ARG A C 1
ATOM 677 O O . ARG A 1 91 ? -10.322 5.299 16.683 1.00 90.31 91 ARG A O 1
ATOM 684 N N . GLU A 1 92 ? -12.372 6.025 16.091 1.00 89.25 92 GLU A N 1
ATOM 685 C CA . GLU A 1 92 ? -13.018 4.710 16.088 1.00 89.25 92 GLU A CA 1
ATOM 686 C C . GLU A 1 92 ? -12.392 3.794 15.036 1.00 89.25 92 GLU A C 1
ATOM 688 O O . GLU A 1 92 ? -11.912 2.724 15.394 1.00 89.25 92 GLU A O 1
ATOM 693 N N . LEU A 1 93 ? -12.238 4.275 13.797 1.00 85.06 93 LEU A N 1
ATOM 694 C CA . LEU A 1 93 ? -11.553 3.540 12.729 1.00 85.06 93 LEU A CA 1
ATOM 695 C C . LEU A 1 93 ? -10.136 3.123 13.135 1.00 85.06 93 LEU A C 1
ATOM 697 O O . LEU A 1 93 ? -9.741 1.979 12.947 1.00 85.06 93 LEU A O 1
ATOM 701 N N . ARG A 1 94 ? -9.348 4.039 13.714 1.00 88.94 94 ARG A N 1
ATOM 702 C CA . ARG A 1 94 ? -7.980 3.707 14.147 1.00 88.94 94 ARG A CA 1
ATOM 703 C C . ARG A 1 94 ? -7.951 2.628 15.223 1.00 88.94 94 ARG A C 1
ATOM 705 O O . ARG A 1 94 ? -7.022 1.835 15.213 1.00 88.94 94 ARG A O 1
ATOM 712 N N . LEU A 1 95 ? -8.910 2.621 16.149 1.00 94.81 95 LEU A N 1
ATOM 713 C CA . LEU A 1 95 ? -8.989 1.590 17.185 1.00 94.81 95 LEU A CA 1
ATOM 714 C C . LEU A 1 95 ? -9.424 0.246 16.595 1.00 94.81 95 LEU A C 1
ATOM 716 O O . LEU A 1 95 ? -8.785 -0.757 16.878 1.00 94.81 95 LEU A O 1
ATOM 720 N N . GLU A 1 96 ? -10.441 0.238 15.731 1.00 88.81 96 GLU A N 1
ATOM 721 C CA . GLU A 1 96 ? -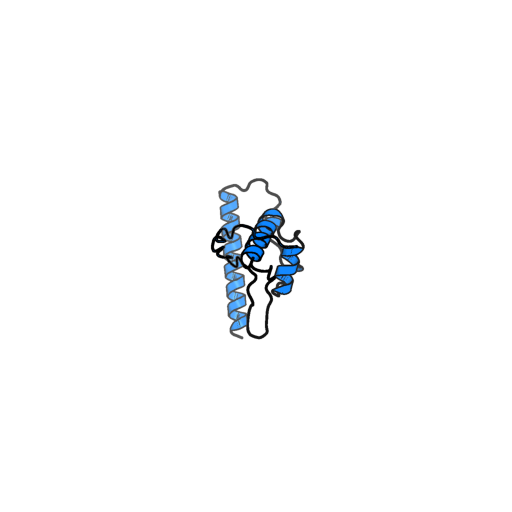10.915 -0.967 15.039 1.00 88.81 96 GLU A CA 1
ATOM 722 C C . GLU A 1 96 ? -9.784 -1.653 14.260 1.00 88.81 96 GLU A C 1
ATOM 724 O O . GL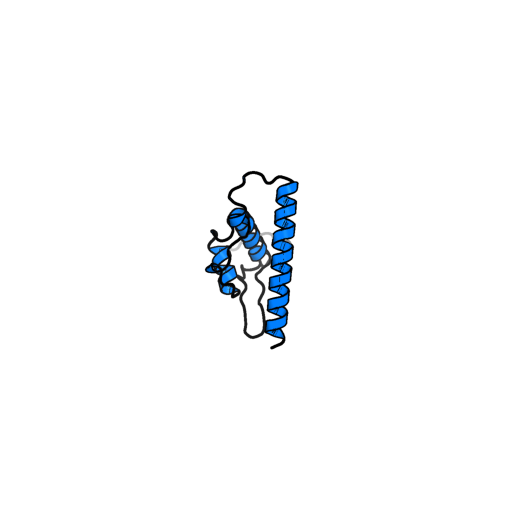U A 1 96 ? -9.545 -2.848 14.421 1.00 88.81 96 GLU A O 1
ATOM 729 N N . TYR A 1 97 ? -9.044 -0.890 13.453 1.00 85.81 97 TYR A N 1
ATOM 730 C CA . TYR A 1 97 ? -7.942 -1.443 12.668 1.00 85.81 97 TYR A CA 1
ATOM 731 C C . TYR A 1 97 ? -6.699 -1.767 13.495 1.00 85.81 97 TYR A C 1
ATOM 733 O O . TYR A 1 97 ? -5.941 -2.645 13.096 1.00 85.81 97 TYR A O 1
ATOM 741 N N . ALA A 1 98 ? -6.485 -1.105 14.637 1.00 91.56 98 ALA A N 1
ATOM 742 C CA . ALA A 1 98 ? -5.433 -1.508 15.566 1.00 91.56 98 ALA A CA 1
ATOM 743 C C . ALA A 1 98 ? -5.727 -2.893 16.155 1.00 91.56 98 ALA A C 1
ATOM 745 O O . ALA A 1 98 ? -4.843 -3.740 16.143 1.00 91.56 98 ALA A O 1
ATOM 746 N N . SER A 1 99 ? -6.969 -3.149 16.579 1.00 91.56 99 SER A N 1
ATOM 747 C CA . SER A 1 99 ? -7.368 -4.468 17.083 1.00 91.56 99 SER A CA 1
ATOM 748 C C . SER A 1 99 ? -7.255 -5.556 16.013 1.00 91.56 99 SER A C 1
ATOM 750 O O . SER A 1 99 ? -6.711 -6.614 16.297 1.00 91.56 99 SER A O 1
ATOM 752 N N . ARG A 1 100 ? -7.665 -5.283 14.765 1.00 88.25 100 ARG A N 1
ATOM 753 C CA . ARG A 1 100 ? -7.453 -6.235 13.656 1.00 88.25 100 ARG A CA 1
ATOM 754 C C . ARG A 1 100 ? -5.974 -6.527 13.405 1.00 88.25 100 ARG A C 1
ATOM 756 O O . ARG A 1 100 ? -5.607 -7.674 13.208 1.00 88.25 100 ARG A O 1
ATOM 763 N N . LEU A 1 101 ? -5.121 -5.501 13.435 1.00 87.56 101 LEU A N 1
ATOM 764 C CA . LEU A 1 101 ? -3.680 -5.690 13.260 1.00 87.56 101 LEU A CA 1
ATOM 765 C C . LEU A 1 101 ? -3.073 -6.535 14.389 1.00 87.56 101 LEU A C 1
ATOM 767 O O . LEU A 1 101 ? -2.181 -7.335 14.129 1.00 87.56 101 LEU A O 1
ATOM 771 N N . GLU A 1 102 ? -3.522 -6.346 15.632 1.00 93.19 102 GLU A N 1
ATOM 772 C CA . GLU A 1 102 ? -3.100 -7.181 16.762 1.00 93.19 102 GLU A CA 1
ATOM 773 C C . GLU A 1 102 ? -3.476 -8.654 16.525 1.00 93.19 102 GLU A C 1
ATOM 775 O O . GLU A 1 102 ? -2.606 -9.516 16.635 1.00 93.19 102 GLU A O 1
ATOM 780 N N . GLU A 1 103 ? -4.716 -8.927 16.102 1.00 93.25 103 GLU A N 1
ATOM 781 C CA . GLU A 1 103 ? -5.196 -10.276 15.757 1.00 93.25 103 GLU A CA 1
ATOM 782 C C . GLU A 1 103 ? -4.381 -10.912 14.613 1.00 93.25 103 GLU A C 1
ATOM 784 O O . GLU A 1 103 ? -3.884 -12.031 14.758 1.00 93.25 103 GLU A O 1
ATOM 789 N N . ASP A 1 104 ? -4.166 -10.183 13.512 1.00 87.94 104 ASP A N 1
ATOM 790 C CA . ASP A 1 104 ? -3.392 -10.659 12.355 1.00 87.94 104 ASP A CA 1
ATOM 791 C C . ASP A 1 104 ? -1.940 -11.007 12.743 1.00 87.94 104 ASP A C 1
ATOM 793 O O . ASP A 1 104 ? -1.362 -11.991 12.271 1.00 87.94 104 ASP A O 1
ATOM 797 N N . VAL A 1 105 ? -1.321 -10.198 13.612 1.00 92.75 105 VAL A N 1
ATOM 798 C CA . VAL A 1 105 ? 0.047 -10.435 14.101 1.00 92.75 105 VAL A CA 1
ATOM 799 C C . VAL A 1 105 ? 0.103 -11.668 14.998 1.00 92.75 105 VAL A C 1
ATOM 801 O O . VAL A 1 105 ? 1.045 -12.456 14.884 1.00 92.75 105 VAL A O 1
ATOM 804 N N . GLU A 1 106 ? -0.881 -11.857 15.877 1.00 94.25 106 GLU A N 1
ATOM 805 C CA . GLU A 1 106 ? -0.970 -13.048 16.723 1.00 94.25 106 GLU A CA 1
ATOM 806 C C . GLU A 1 106 ? -1.121 -14.325 15.884 1.00 94.25 106 GLU A C 1
ATOM 808 O O . GLU A 1 106 ? -0.400 -15.300 16.124 1.00 94.25 106 GLU A O 1
ATOM 813 N N . GLU A 1 107 ? -1.981 -14.307 14.861 1.00 92.31 107 GLU A N 1
ATOM 814 C CA . GLU A 1 107 ? -2.151 -15.427 13.929 1.00 92.31 107 GLU A CA 1
ATOM 815 C C . GLU A 1 107 ? -0.849 -15.738 13.176 1.00 92.31 107 GLU A C 1
ATOM 817 O O . GLU A 1 107 ? -0.418 -16.894 13.117 1.00 92.31 107 GLU A O 1
ATOM 822 N N . LEU A 1 108 ? -0.168 -14.709 12.661 1.00 89.75 108 LEU A N 1
ATOM 823 C CA . LEU A 1 108 ? 1.091 -14.877 11.936 1.00 89.75 108 LEU A CA 1
ATOM 824 C C . LEU A 1 108 ? 2.190 -15.481 12.822 1.00 89.75 108 LEU A C 1
ATOM 826 O O . LEU A 1 108 ? 2.913 -16.383 12.392 1.00 89.75 108 LEU A O 1
ATOM 830 N N . VAL A 1 109 ? 2.323 -15.009 14.064 1.00 92.69 109 VAL A N 1
ATOM 831 C CA . VAL A 1 109 ? 3.303 -15.548 15.020 1.00 92.69 109 VAL A CA 1
ATOM 832 C C . VAL A 1 109 ? 2.986 -17.006 15.361 1.00 92.69 109 VAL A C 1
ATOM 834 O O . VAL A 1 109 ? 3.904 -17.827 15.430 1.00 92.69 109 VAL A O 1
ATOM 837 N N . ALA A 1 110 ? 1.707 -17.353 15.525 1.00 89.25 110 ALA A N 1
ATOM 838 C CA . ALA A 1 110 ? 1.286 -18.729 15.771 1.00 89.25 110 ALA A CA 1
ATOM 839 C C . ALA A 1 110 ? 1.586 -19.658 14.578 1.00 89.25 110 ALA A C 1
ATOM 841 O O . ALA A 1 110 ? 2.025 -20.793 14.780 1.00 89.25 110 ALA A O 1
ATOM 842 N N . ALA A 1 111 ? 1.407 -19.169 13.347 1.00 82.75 111 ALA A N 1
ATOM 843 C CA . ALA A 1 111 ? 1.680 -19.916 12.120 1.00 82.75 111 ALA A CA 1
ATOM 844 C C . ALA A 1 111 ? 3.181 -20.161 11.877 1.00 82.75 111 ALA A C 1
ATOM 846 O O . ALA A 1 111 ? 3.547 -21.217 11.376 1.00 82.75 111 ALA A O 1
ATOM 847 N N . VAL A 1 112 ? 4.056 -19.219 12.249 1.00 77.94 112 VAL A N 1
ATOM 848 C CA . VAL A 1 112 ? 5.524 -19.370 12.131 1.00 77.94 112 VAL A CA 1
ATOM 849 C C . VAL A 1 112 ? 6.106 -20.279 13.226 1.00 77.94 112 VAL A C 1
ATOM 851 O O . VAL A 1 112 ? 7.187 -20.841 13.056 1.00 77.94 112 VAL A O 1
ATOM 854 N N . GLY A 1 113 ? 5.410 -20.417 14.358 1.00 66.25 113 GLY A N 1
ATOM 855 C CA . GLY A 1 113 ? 5.812 -21.280 15.472 1.00 66.25 113 GLY A CA 1
ATOM 856 C C . GLY A 1 113 ? 5.364 -22.746 15.375 1.00 66.25 113 GLY A C 1
ATOM 857 O O . GLY A 1 113 ? 5.771 -23.535 16.231 1.00 66.25 113 GLY A O 1
ATOM 858 N N . SER A 1 114 ? 4.535 -23.101 14.385 1.00 53.44 114 SER A N 1
ATOM 859 C CA . SER A 1 114 ? 4.076 -24.476 14.099 1.00 53.44 114 SER A CA 1
ATOM 860 C C . SER A 1 114 ? 4.847 -2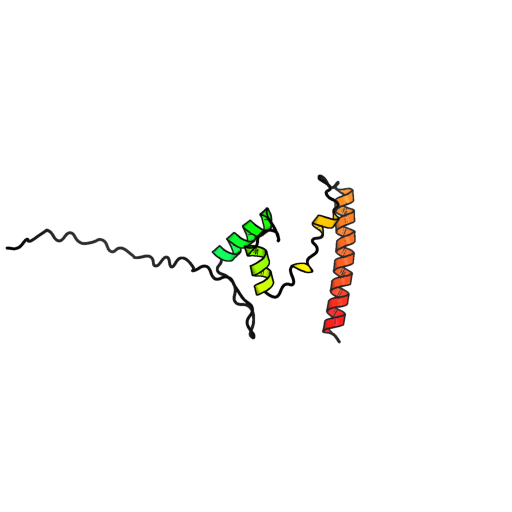5.101 12.940 1.00 53.44 114 SER A C 1
ATOM 862 O O . SER A 1 114 ? 5.065 -26.332 12.997 1.00 53.44 114 SER A O 1
#